Protein AF-A0A357V128-F1 (afdb_monomer)

Foldseek 3Di:
DDDDDDDDQPDPPDPDWDFDDAPDDPPDDDDPPDDGTDTHD

Radius of gyration: 11.73 Å; Cα contacts (8 Å, |Δi|>4): 34; chains: 1; bounding box: 25×20×30 Å

Structure (mmCIF, N/CA/C/O backbone):
data_AF-A0A357V128-F1
#
_entry.id   AF-A0A357V128-F1
#
loop_
_atom_site.group_PDB
_atom_site.id
_atom_site.type_symbol
_atom_site.label_atom_id
_atom_site.l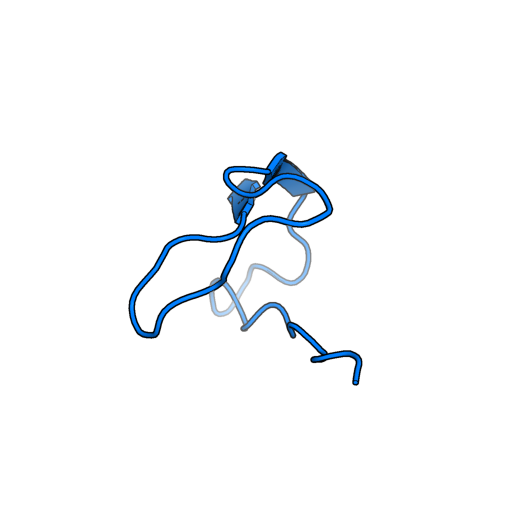abel_alt_id
_atom_site.label_comp_id
_atom_site.label_asym_id
_atom_site.label_entity_id
_atom_site.label_seq_id
_atom_site.pdbx_PDB_ins_code
_atom_site.Cartn_x
_atom_site.Cartn_y
_atom_site.Cartn_z
_atom_site.occupancy
_atom_site.B_iso_or_equiv
_atom_site.auth_seq_id
_atom_site.auth_comp_id
_atom_site.auth_asym_id
_atom_site.auth_atom_id
_atom_site.pdbx_PDB_model_num
ATOM 1 N N . MET A 1 1 ? -10.489 -13.568 8.102 1.00 64.88 1 MET A N 1
ATOM 2 C CA . MET A 1 1 ? -10.347 -13.740 6.642 1.00 64.88 1 MET A CA 1
ATOM 3 C C . MET A 1 1 ? -9.429 -12.635 6.168 1.00 64.88 1 MET A C 1
ATOM 5 O O . MET A 1 1 ? -9.708 -11.487 6.481 1.00 64.88 1 MET A O 1
ATOM 9 N N . THR A 1 2 ? -8.325 -12.973 5.518 1.00 73.94 2 THR A N 1
ATOM 10 C CA . THR A 1 2 ? -7.400 -12.012 4.903 1.00 73.94 2 THR A CA 1
ATOM 11 C C . THR A 1 2 ? -7.517 -12.175 3.396 1.00 73.94 2 THR A C 1
ATOM 13 O O . THR A 1 2 ? -7.557 -13.305 2.916 1.00 73.94 2 THR A O 1
ATOM 16 N N . VAL A 1 3 ? -7.633 -11.068 2.667 1.00 82.38 3 VAL A N 1
ATOM 17 C CA . VAL A 1 3 ? -7.654 -11.065 1.201 1.00 82.38 3 VAL A CA 1
ATOM 18 C C . VAL A 1 3 ? -6.275 -10.633 0.736 1.00 82.38 3 VAL A C 1
ATOM 20 O O . VAL A 1 3 ? -5.775 -9.598 1.175 1.00 82.38 3 VAL A O 1
ATOM 23 N N . GLU A 1 4 ? -5.652 -11.438 -0.115 1.00 81.38 4 GLU A N 1
ATOM 24 C CA . GLU A 1 4 ? -4.403 -11.060 -0.766 1.00 81.38 4 GLU A CA 1
ATOM 25 C C . GLU A 1 4 ? -4.722 -10.101 -1.914 1.00 81.38 4 GLU A C 1
ATOM 27 O O . GLU A 1 4 ? -5.531 -10.403 -2.791 1.00 81.38 4 GLU A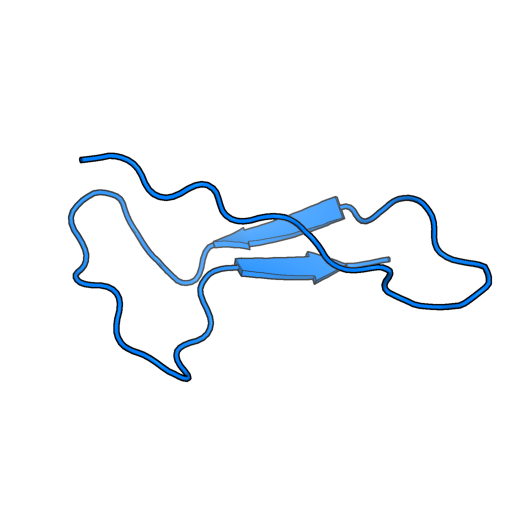 O 1
ATOM 32 N N . VAL A 1 5 ? -4.122 -8.912 -1.866 1.00 83.00 5 VAL A N 1
ATOM 33 C CA . VAL A 1 5 ? -4.244 -7.896 -2.912 1.00 83.00 5 VAL A CA 1
ATOM 34 C C . VAL A 1 5 ? -2.944 -7.911 -3.699 1.00 83.00 5 VAL A C 1
ATOM 36 O O . VAL A 1 5 ? -1.931 -7.370 -3.259 1.00 83.00 5 VAL A O 1
ATOM 39 N N . ASN A 1 6 ? -2.963 -8.574 -4.850 1.00 81.81 6 ASN A N 1
ATOM 40 C CA . ASN A 1 6 ? -1.804 -8.655 -5.726 1.00 81.81 6 ASN A CA 1
ATOM 41 C C . ASN A 1 6 ? -1.755 -7.424 -6.628 1.00 81.81 6 ASN A C 1
ATOM 43 O O . ASN A 1 6 ? -2.738 -7.085 -7.287 1.00 81.81 6 ASN A O 1
ATOM 47 N N . VAL A 1 7 ? -0.591 -6.782 -6.683 1.00 81.44 7 VAL A N 1
ATOM 48 C CA . VAL A 1 7 ? -0.335 -5.701 -7.634 1.00 81.44 7 VAL A CA 1
ATOM 49 C C . VAL A 1 7 ? -0.244 -6.304 -9.043 1.00 81.44 7 VAL A C 1
ATOM 51 O O . VAL A 1 7 ? 0.582 -7.195 -9.258 1.00 81.44 7 VAL A O 1
ATOM 54 N N . PRO A 1 8 ? -1.087 -5.876 -10.000 1.00 77.62 8 PRO A N 1
ATOM 55 C CA . PRO A 1 8 ? -0.980 -6.320 -11.383 1.00 77.62 8 PRO A CA 1
ATOM 56 C C . PRO A 1 8 ? 0.232 -5.674 -12.065 1.00 77.62 8 PRO A C 1
ATOM 58 O O . PRO A 1 8 ? 0.767 -4.671 -11.603 1.00 77.62 8 PRO A O 1
ATOM 61 N N . THR A 1 9 ? 0.657 -6.227 -13.198 1.00 78.06 9 THR A N 1
ATOM 62 C CA . THR A 1 9 ? 1.719 -5.632 -14.019 1.00 78.06 9 THR A CA 1
ATOM 63 C C . THR A 1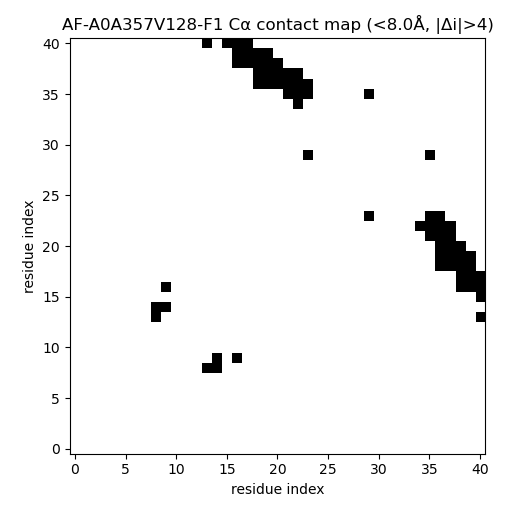 9 ? 1.292 -4.240 -14.491 1.00 78.06 9 THR A C 1
ATOM 65 O O . THR A 1 9 ? 0.316 -4.121 -15.234 1.00 78.06 9 THR A O 1
ATOM 68 N N . LEU A 1 10 ? 2.007 -3.195 -14.067 1.00 76.31 10 LEU A N 1
ATOM 69 C CA . LEU A 1 10 ? 1.652 -1.790 -14.333 1.00 76.31 10 LEU A CA 1
ATOM 70 C C . LEU A 1 10 ? 2.057 -1.310 -15.740 1.00 76.31 10 LEU A C 1
ATOM 72 O O . LEU A 1 10 ? 1.694 -0.216 -16.158 1.00 76.31 10 LEU A O 1
ATOM 76 N N . GLY A 1 11 ? 2.768 -2.144 -16.495 1.00 74.25 11 GLY A N 1
ATOM 77 C CA . GLY A 1 11 ? 3.134 -1.933 -17.892 1.00 74.25 11 GLY A CA 1
ATOM 78 C C . GLY A 1 11 ? 4.177 -2.960 -18.321 1.00 74.25 11 GLY A C 1
ATOM 79 O O . GLY A 1 11 ? 4.800 -3.589 -17.469 1.00 74.25 11 GLY A O 1
ATOM 80 N N . GLU A 1 12 ? 4.399 -3.126 -19.628 1.00 72.00 12 GLU A N 1
ATOM 81 C CA . GLU A 1 12 ? 5.373 -4.102 -20.160 1.00 72.00 12 GLU A CA 1
ATOM 82 C C . GLU A 1 12 ? 6.798 -3.906 -19.601 1.00 72.00 12 GLU A C 1
ATOM 84 O O . GLU A 1 12 ? 7.562 -4.864 -19.524 1.00 72.00 12 GLU A O 1
ATOM 89 N N . SER A 1 13 ? 7.131 -2.686 -19.160 1.00 71.56 13 SER A N 1
ATOM 90 C CA . SER A 1 13 ? 8.451 -2.311 -18.628 1.00 71.56 13 SER A CA 1
ATOM 91 C C . SER A 1 13 ? 8.459 -1.944 -17.137 1.00 71.56 13 SER A C 1
ATOM 93 O O . SER A 1 13 ? 9.510 -1.561 -16.628 1.00 71.56 13 SER A O 1
ATOM 95 N N . VAL A 1 14 ? 7.322 -2.016 -16.435 1.00 72.31 14 VAL A N 1
ATOM 96 C CA . VAL A 1 14 ? 7.221 -1.611 -15.021 1.00 72.31 14 VAL A CA 1
ATOM 97 C C . VAL A 1 14 ? 7.072 -2.854 -14.151 1.00 72.31 14 VAL A C 1
ATOM 99 O O . VAL A 1 14 ? 5.991 -3.435 -14.047 1.00 72.31 14 VAL A O 1
ATOM 102 N N . THR A 1 15 ? 8.182 -3.272 -13.545 1.00 76.38 15 THR A N 1
ATOM 103 C CA . THR A 1 15 ? 8.262 -4.453 -12.670 1.00 76.38 15 THR A CA 1
ATOM 104 C C . THR A 1 15 ? 8.097 -4.128 -11.191 1.00 76.38 15 THR A C 1
ATOM 106 O O . THR A 1 15 ? 7.764 -5.014 -10.409 1.00 76.38 15 THR A O 1
ATOM 109 N N . GLU A 1 16 ? 8.321 -2.8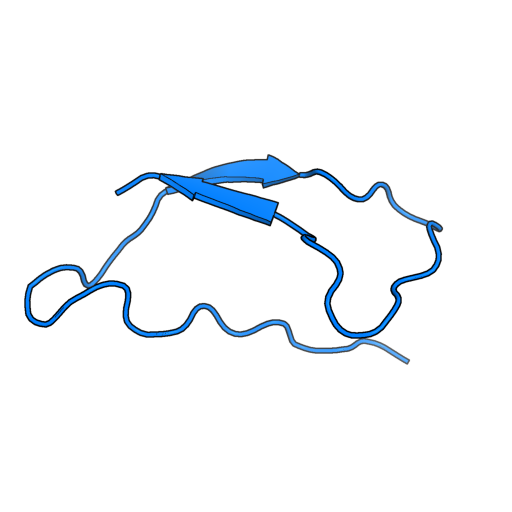75 -10.804 1.00 80.50 16 GLU A N 1
ATOM 110 C CA . GLU A 1 16 ? 8.228 -2.403 -9.426 1.00 80.50 16 GLU A CA 1
ATOM 111 C C . GLU A 1 16 ? 7.410 -1.116 -9.385 1.00 80.50 16 GLU A C 1
ATOM 113 O O . GLU A 1 16 ? 7.498 -0.282 -10.282 1.00 80.50 16 GLU A O 1
ATOM 118 N N . ALA A 1 17 ? 6.605 -0.978 -8.336 1.00 80.06 17 ALA A N 1
ATOM 119 C CA . ALA A 1 17 ? 5.914 0.254 -8.013 1.00 80.06 17 ALA A CA 1
ATOM 120 C C . ALA A 1 17 ? 5.971 0.491 -6.513 1.00 80.06 17 ALA A C 1
ATOM 122 O O . ALA A 1 17 ? 5.929 -0.438 -5.701 1.00 80.06 17 ALA A O 1
ATOM 123 N N . THR A 1 18 ? 6.069 1.759 -6.162 1.00 86.38 18 THR A N 1
ATOM 124 C CA . THR A 1 18 ? 6.075 2.237 -4.793 1.00 86.38 18 THR A CA 1
ATOM 125 C C . THR A 1 18 ? 4.641 2.376 -4.306 1.00 86.38 18 THR A C 1
ATOM 127 O O . THR A 1 18 ? 3.771 2.916 -4.989 1.00 86.38 18 THR A O 1
ATOM 130 N N . VAL A 1 19 ? 4.388 1.893 -3.092 1.00 87.12 19 VAL A N 1
ATOM 131 C CA . VAL A 1 19 ? 3.127 2.145 -2.398 1.00 87.12 19 VAL A CA 1
ATOM 132 C C . VAL A 1 19 ? 3.109 3.611 -1.979 1.00 87.12 19 VAL A C 1
ATOM 134 O O . VAL A 1 19 ? 3.806 3.983 -1.036 1.00 87.12 19 VAL A O 1
ATOM 137 N N . GLY A 1 20 ? 2.337 4.432 -2.690 1.00 87.31 20 GLY A N 1
ATOM 138 C CA . GLY A 1 20 ? 2.232 5.862 -2.425 1.00 87.31 20 GLY A CA 1
ATOM 139 C C . GLY A 1 20 ? 1.346 6.117 -1.212 1.00 87.31 20 GLY A C 1
ATOM 140 O O . GLY A 1 20 ? 1.823 6.401 -0.109 1.00 87.31 20 GLY A O 1
ATOM 141 N N . LYS A 1 21 ? 0.029 5.975 -1.390 1.00 89.56 21 LYS A N 1
ATOM 142 C CA . LYS A 1 21 ? -0.947 6.266 -0.335 1.00 89.56 21 LYS A CA 1
ATOM 143 C C . LYS A 1 21 ? -2.022 5.197 -0.227 1.00 89.56 21 LYS A C 1
ATOM 145 O O . LYS A 1 21 ? -2.658 4.819 -1.204 1.00 89.56 21 LYS A O 1
ATOM 150 N N . TRP A 1 22 ? -2.272 4.758 1.002 1.00 89.06 22 TRP A N 1
ATOM 151 C CA . TRP A 1 22 ? -3.431 3.934 1.316 1.00 89.06 22 TRP A CA 1
ATOM 152 C C . TRP A 1 22 ? -4.680 4.804 1.401 1.00 89.06 22 TRP A C 1
ATOM 154 O O . TRP A 1 22 ? -4.752 5.741 2.200 1.00 89.06 22 TRP A O 1
ATOM 164 N N . THR A 1 23 ? -5.668 4.479 0.578 1.00 88.75 23 THR A N 1
ATOM 165 C CA . THR A 1 23 ? -7.002 5.081 0.641 1.00 88.75 23 THR A CA 1
ATOM 166 C C . THR A 1 23 ? -7.822 4.435 1.759 1.00 88.75 23 THR A C 1
ATOM 168 O O . THR A 1 23 ? -8.654 5.096 2.378 1.00 88.75 23 THR A O 1
ATOM 171 N N . LYS A 1 24 ? -7.556 3.157 2.063 1.00 87.69 24 LYS A N 1
ATOM 172 C CA . LYS A 1 24 ? -8.232 2.391 3.116 1.00 87.69 24 LYS A CA 1
ATOM 173 C C . LYS A 1 24 ? -7.427 2.309 4.404 1.00 87.69 24 LYS A C 1
ATOM 175 O O . LYS A 1 24 ? -6.220 2.081 4.381 1.00 87.69 24 LYS A O 1
ATOM 180 N N . SER A 1 25 ? -8.123 2.447 5.531 1.00 85.81 25 SER A N 1
ATOM 181 C CA . SER A 1 25 ? -7.547 2.288 6.866 1.00 85.81 25 SER A CA 1
ATOM 182 C C . SER A 1 25 ? -7.866 0.909 7.457 1.00 85.81 25 SER A C 1
ATOM 184 O O . SER A 1 25 ? -8.817 0.248 7.033 1.00 85.81 25 SER A O 1
ATOM 186 N N . PRO A 1 26 ? -7.096 0.438 8.453 1.00 85.75 26 PRO A N 1
ATOM 187 C CA . PRO A 1 26 ? -7.399 -0.813 9.137 1.00 85.75 26 PRO A CA 1
ATOM 188 C C . PRO A 1 26 ? -8.801 -0.787 9.760 1.00 85.75 26 PRO A C 1
ATOM 190 O O . PRO A 1 26 ? -9.098 0.065 10.594 1.00 85.75 26 PRO A O 1
ATOM 193 N N . GLY A 1 27 ? -9.646 -1.746 9.377 1.00 85.81 27 GLY A N 1
ATOM 194 C CA . GLY A 1 27 ? -11.028 -1.856 9.857 1.00 85.81 27 GLY A CA 1
ATOM 195 C C . GLY A 1 27 ? -12.084 -1.253 8.927 1.00 85.81 27 GLY A C 1
ATOM 196 O O . GLY A 1 27 ? -13.270 -1.477 9.168 1.00 85.81 27 GLY A O 1
ATOM 197 N N . ASP A 1 28 ? -11.687 -0.560 7.856 1.00 87.94 28 ASP A N 1
ATOM 198 C CA . ASP A 1 28 ? -12.622 -0.133 6.813 1.00 87.94 28 ASP A CA 1
ATOM 199 C C . ASP A 1 28 ? -13.187 -1.326 6.033 1.00 87.94 28 ASP A C 1
ATOM 201 O O . ASP A 1 28 ? -12.487 -2.294 5.719 1.00 87.94 28 ASP A O 1
ATOM 205 N N . ALA A 1 29 ? -14.465 -1.224 5.666 1.00 85.44 29 ALA A N 1
ATOM 206 C CA . ALA A 1 29 ? -15.082 -2.151 4.731 1.00 85.44 29 ALA A CA 1
ATOM 207 C C . ALA A 1 29 ? -14.555 -1.885 3.314 1.00 85.44 29 ALA A C 1
ATOM 209 O O . ALA A 1 29 ? -14.447 -0.735 2.890 1.00 85.44 29 ALA A O 1
ATOM 210 N N . VAL A 1 30 ? -14.243 -2.951 2.581 1.00 86.06 30 VAL A N 1
ATOM 211 C CA . VAL A 1 30 ? -13.806 -2.893 1.182 1.00 86.06 30 VAL A CA 1
ATOM 212 C C . VAL A 1 30 ? -14.962 -3.321 0.286 1.00 86.06 30 VAL A C 1
ATOM 214 O O . VAL A 1 30 ? -15.485 -4.425 0.459 1.00 86.06 30 VAL A O 1
ATOM 217 N N . ALA A 1 31 ? -15.356 -2.463 -0.655 1.00 87.56 31 ALA A N 1
ATOM 218 C CA . ALA A 1 31 ? -16.342 -2.786 -1.681 1.00 87.56 31 ALA A CA 1
ATOM 219 C C . ALA A 1 31 ? -15.681 -3.134 -3.025 1.00 87.56 31 ALA A C 1
ATOM 221 O O . ALA A 1 31 ? -14.518 -2.823 -3.281 1.00 87.56 31 ALA A O 1
ATOM 222 N N . MET A 1 32 ? -16.442 -3.801 -3.893 1.00 86.56 32 MET A N 1
ATOM 223 C CA . MET A 1 32 ? -16.032 -4.032 -5.277 1.00 86.56 32 MET A CA 1
ATOM 224 C C . MET A 1 32 ? -15.961 -2.691 -6.025 1.00 86.56 32 MET A C 1
ATOM 226 O O . MET A 1 32 ? -16.746 -1.791 -5.734 1.00 86.56 32 MET A O 1
ATOM 230 N N . ASP A 1 33 ? -15.005 -2.565 -6.950 1.00 86.50 33 ASP A N 1
ATOM 231 C CA . ASP A 1 33 ? -14.704 -1.334 -7.704 1.00 86.50 33 ASP A CA 1
ATOM 232 C C . ASP A 1 33 ? -14.176 -0.156 -6.860 1.00 86.50 33 ASP A C 1
ATOM 234 O O . ASP A 1 33 ? -1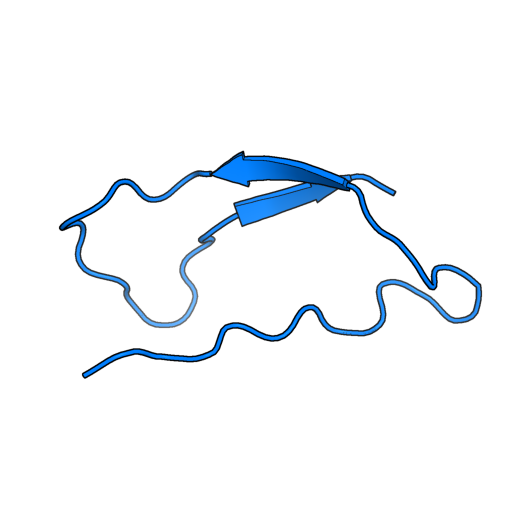4.105 0.979 -7.330 1.00 86.50 33 ASP A O 1
ATOM 238 N N . GLU A 1 34 ? -13.757 -0.413 -5.619 1.00 87.81 34 GLU A N 1
ATOM 239 C CA . GLU A 1 34 ? -13.197 0.607 -4.739 1.00 87.81 34 GLU A CA 1
ATOM 240 C C . GLU A 1 34 ? -11.660 0.647 -4.781 1.00 87.81 34 GLU A C 1
ATOM 242 O O . GLU A 1 34 ? -10.985 -0.383 -4.724 1.00 87.81 34 GLU A O 1
ATOM 247 N N . ALA A 1 35 ? -11.089 1.855 -4.837 1.00 87.25 35 ALA A N 1
ATOM 248 C CA . ALA A 1 35 ? -9.645 2.055 -4.768 1.00 87.25 35 ALA A CA 1
ATOM 249 C C . ALA A 1 35 ? -9.124 1.819 -3.338 1.00 87.25 35 ALA A C 1
ATOM 251 O O . ALA A 1 35 ? -9.572 2.454 -2.383 1.00 87.25 35 ALA A O 1
ATOM 252 N N . LEU A 1 36 ? -8.161 0.905 -3.193 1.00 88.12 36 LEU A N 1
ATOM 253 C CA . LEU A 1 36 ? -7.568 0.549 -1.897 1.00 88.12 36 LEU A CA 1
ATOM 254 C C . LEU A 1 36 ? -6.272 1.306 -1.616 1.00 88.12 36 LEU A C 1
ATOM 256 O O . LEU A 1 36 ? -6.043 1.777 -0.498 1.00 88.12 36 LEU A O 1
ATOM 260 N N . VAL A 1 37 ? -5.419 1.385 -2.6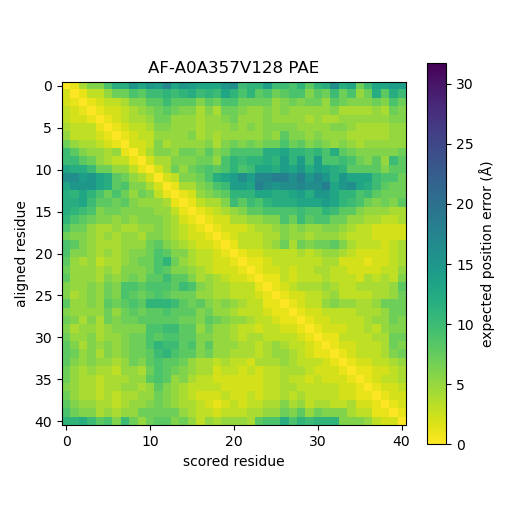34 1.00 87.69 37 VAL A N 1
ATOM 261 C CA . VAL A 1 37 ? -4.063 1.911 -2.551 1.00 87.69 37 VAL A CA 1
ATOM 262 C C . VAL A 1 37 ? -3.679 2.537 -3.881 1.00 87.69 37 VAL A C 1
ATOM 264 O O . VAL A 1 37 ? -3.968 1.990 -4.946 1.00 87.69 37 VAL A O 1
ATOM 267 N N . GLU A 1 38 ? -3.029 3.688 -3.804 1.00 88.44 38 GLU A N 1
ATOM 268 C CA . GLU A 1 38 ? -2.425 4.361 -4.942 1.00 88.44 38 GLU A CA 1
ATOM 269 C C . GLU A 1 38 ? -0.979 3.882 -5.083 1.00 88.44 38 GLU A C 1
ATOM 271 O O . GLU A 1 38 ? -0.193 3.927 -4.130 1.00 88.44 38 GLU A O 1
ATOM 276 N N . LEU A 1 39 ? -0.651 3.387 -6.274 1.00 85.75 39 LEU A N 1
ATOM 277 C CA . LEU A 1 39 ? 0.680 2.919 -6.635 1.00 85.75 39 LEU A CA 1
ATOM 278 C C . LEU A 1 39 ? 1.335 3.946 -7.557 1.00 85.75 39 LEU A C 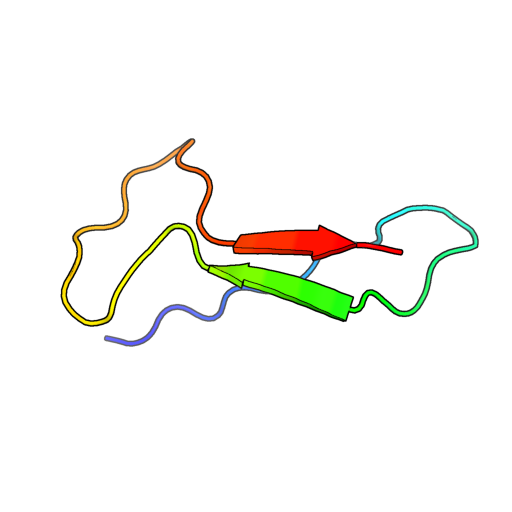1
ATOM 280 O O . LEU A 1 39 ? 0.710 4.413 -8.509 1.00 85.75 39 LEU A O 1
ATOM 284 N N . GLU A 1 40 ? 2.592 4.261 -7.277 1.00 83.12 40 GLU A N 1
ATOM 285 C CA . GLU A 1 40 ? 3.423 5.173 -8.061 1.00 83.12 40 GLU A CA 1
ATOM 286 C C . GLU A 1 40 ? 4.577 4.379 -8.685 1.00 83.12 40 GLU A C 1
ATOM 288 O O . GLU A 1 40 ? 5.155 3.514 -8.029 1.00 83.12 40 GLU A O 1
ATOM 293 N N . THR A 1 41 ? 4.893 4.628 -9.955 1.00 79.25 41 THR A N 1
ATOM 294 C CA . THR A 1 41 ? 5.953 3.925 -10.705 1.00 79.25 41 THR A CA 1
ATOM 295 C C . THR A 1 41 ? 7.251 4.710 -10.707 1.00 79.25 41 THR A C 1
ATOM 297 O O . THR A 1 41 ? 7.171 5.910 -11.058 1.00 79.25 41 THR A O 1
#

Mean predicted aligned error: 5.62 Å

pLDDT: mean 82.65, std 5.93, range [64.88, 89.56]

Sequence (41 aa):
MTVEVNVPTLGESVTEATVGKWTKSPGDAVAMDEALVELET

Solvent-accessible surface area (backbone atoms only — not comparable to full-atom values): 3054 Å² total; per-residue (Å²): 139,85,82,87,84,78,85,73,82,81,44,101,86,41,89,67,67,46,83,66,47,70,70,58,59,96,87,61,87,84,61,88,98,56,79,5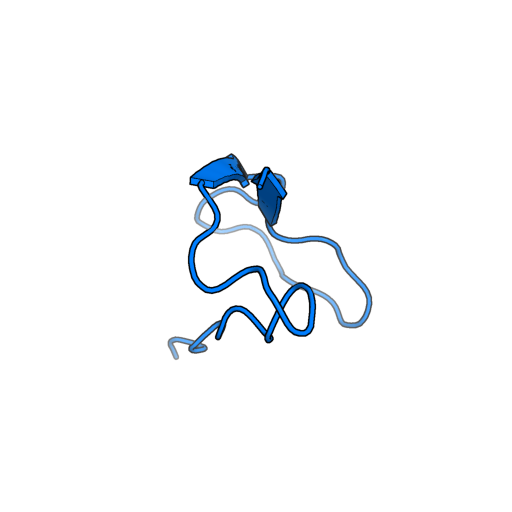0,63,44,72,42,118

Nearest PDB structures (foldseek):
  2jku-assembly1_A-2  TM=7.917E-01  e=2.520E+00  Ho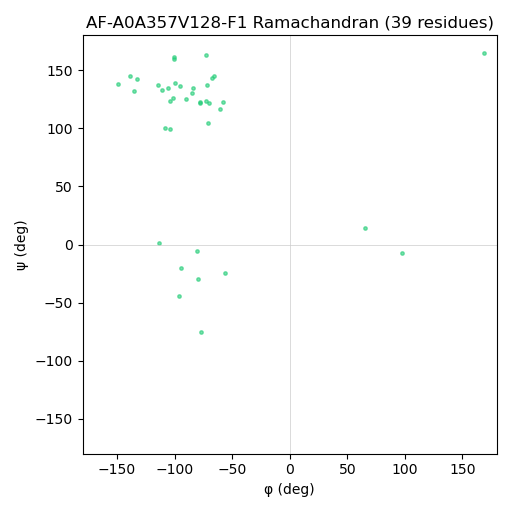mo sapiens
  2k7v-assembly1_B  TM=6.434E-01  e=7.651E+00  Escherichia coli K-12

Secondary structure (DSSP, 8-state):
-----PPPP-BTTB---EEEEESSPTTPPPPTT---EEEE-